Protein AF-A0A9D1SNG7-F1 (afdb_monomer)

Radius of gyration: 28.6 Å; Cα contacts (8 Å, |Δi|>4): 33; chains: 1; bounding box: 49×21×88 Å

Organism: NCBI:txid2840939

Nearest PDB structures (foldseek):
  6b87-assembly3_C  TM=5.649E-01  e=1.142E+00  synthetic construct
  5y05-assembly1_A  TM=4.908E-01  e=3.580E+00  Mycolicibacterium smegmatis MC2 155
  8i4v-assembly1_A  TM=3.657E-01  e=6.554E+00  Saccharomyces cerevisiae S288C

Structure (mmCIF, N/CA/C/O backbone):
data_AF-A0A9D1SNG7-F1
#
_entry.id   AF-A0A9D1SNG7-F1
#
loop_
_atom_site.group_PDB
_atom_site.id
_atom_site.type_symbol
_atom_site.label_atom_id
_atom_site.label_alt_id
_atom_site.label_comp_id
_atom_site.label_asym_id
_atom_site.label_entity_id
_atom_site.label_seq_id
_atom_site.pdbx_PDB_ins_code
_atom_site.Cartn_x
_atom_site.Cartn_y
_atom_site.Cartn_z
_atom_site.occupancy
_atom_site.B_iso_or_equiv
_atom_site.auth_seq_id
_atom_site.auth_comp_id
_atom_site.auth_asym_id
_atom_site.auth_atom_id
_atom_site.pdbx_PDB_model_num
ATOM 1 N N . MET A 1 1 ? 28.099 8.196 -63.028 1.00 53.12 1 MET A N 1
ATOM 2 C CA . MET A 1 1 ? 27.304 7.294 -62.172 1.00 53.12 1 MET A CA 1
ATOM 3 C C . MET A 1 1 ? 28.265 6.653 -61.182 1.00 53.12 1 MET A C 1
ATOM 5 O O . MET A 1 1 ? 28.867 5.657 -61.532 1.00 53.12 1 MET A O 1
ATOM 9 N N . SER A 1 2 ? 28.525 7.276 -60.026 1.00 59.12 2 SER A N 1
ATOM 10 C CA . SER A 1 2 ? 29.564 6.770 -59.098 1.00 59.12 2 SER A CA 1
ATOM 11 C C . SER A 1 2 ? 29.091 6.640 -57.655 1.00 59.12 2 SER A C 1
ATOM 13 O O . SER A 1 2 ? 29.489 5.702 -56.986 1.00 59.12 2 SER A O 1
ATOM 15 N N . ASN A 1 3 ? 28.161 7.481 -57.194 1.00 58.47 3 ASN A N 1
ATOM 16 C CA . ASN A 1 3 ? 27.741 7.435 -55.789 1.00 58.47 3 ASN A CA 1
ATOM 17 C C . ASN A 1 3 ? 26.781 6.276 -55.477 1.00 58.47 3 ASN A C 1
ATOM 19 O O . ASN A 1 3 ? 26.774 5.787 -54.357 1.00 58.47 3 ASN A O 1
ATOM 23 N N . PHE A 1 4 ? 25.974 5.832 -56.448 1.00 64.50 4 PHE A N 1
ATOM 24 C CA . PHE A 1 4 ? 25.006 4.744 -56.252 1.00 64.50 4 PHE A CA 1
ATOM 25 C C . PHE A 1 4 ? 25.673 3.363 -56.335 1.00 64.50 4 PHE A C 1
ATOM 27 O O . PHE A 1 4 ? 25.407 2.507 -55.498 1.00 64.50 4 PHE A O 1
ATOM 34 N N . ASP A 1 5 ? 26.616 3.182 -57.265 1.00 65.06 5 ASP A N 1
ATOM 35 C CA . ASP A 1 5 ? 27.411 1.952 -57.375 1.00 65.06 5 ASP A CA 1
ATOM 36 C C . ASP A 1 5 ? 28.372 1.777 -56.193 1.00 65.06 5 ASP A C 1
ATOM 38 O O . ASP A 1 5 ? 28.575 0.660 -55.722 1.00 65.06 5 ASP A O 1
ATOM 42 N N . GLU A 1 6 ? 28.913 2.871 -55.647 1.00 62.66 6 GLU A N 1
ATOM 43 C CA . GLU A 1 6 ? 29.716 2.840 -54.421 1.00 62.66 6 GLU A CA 1
ATOM 44 C C . GLU A 1 6 ? 28.855 2.510 -53.187 1.00 62.66 6 GLU A C 1
ATOM 46 O O . GLU A 1 6 ? 29.274 1.726 -52.337 1.00 62.66 6 GLU A O 1
ATOM 51 N N . PHE A 1 7 ? 27.611 3.004 -53.121 1.00 61.81 7 PHE A N 1
ATOM 52 C CA . PHE A 1 7 ? 26.650 2.647 -52.068 1.00 61.81 7 PHE A CA 1
ATOM 53 C C . PHE A 1 7 ? 26.218 1.174 -52.142 1.00 61.81 7 PHE A C 1
ATOM 55 O O . PHE A 1 7 ? 26.142 0.499 -51.110 1.00 61.81 7 PHE A O 1
ATOM 62 N N . ILE A 1 8 ? 25.978 0.655 -53.352 1.00 61.81 8 ILE A N 1
ATOM 63 C CA . ILE A 1 8 ? 25.623 -0.751 -53.600 1.00 61.81 8 ILE A CA 1
ATOM 64 C C . ILE A 1 8 ? 26.816 -1.684 -53.339 1.00 61.81 8 ILE A C 1
ATOM 66 O O . ILE A 1 8 ? 26.648 -2.743 -52.737 1.00 61.81 8 ILE A O 1
ATOM 70 N N . ASN A 1 9 ? 28.042 -1.296 -53.698 1.00 61.56 9 ASN A N 1
ATOM 71 C CA . ASN A 1 9 ? 29.232 -2.091 -53.373 1.00 61.56 9 ASN A CA 1
ATOM 72 C C . ASN A 1 9 ? 29.573 -2.064 -51.875 1.00 61.56 9 ASN A C 1
ATOM 74 O O . ASN A 1 9 ? 29.994 -3.081 -51.325 1.00 61.56 9 ASN A O 1
ATOM 78 N N . LYS A 1 10 ? 29.333 -0.944 -51.180 1.00 57.44 10 LYS A N 1
ATOM 79 C CA . LYS A 1 10 ? 29.517 -0.837 -49.723 1.00 57.44 10 LYS A CA 1
ATOM 80 C C . LYS A 1 10 ? 28.477 -1.646 -48.939 1.00 57.44 10 LYS A C 1
ATOM 82 O O . LYS A 1 10 ? 28.786 -2.151 -47.864 1.00 57.44 10 LYS A O 1
ATOM 87 N N . THR A 1 11 ? 27.274 -1.816 -49.490 1.00 55.94 11 THR A N 1
ATOM 88 C CA . THR A 1 11 ? 26.234 -2.706 -48.941 1.00 55.94 11 THR A CA 1
ATOM 89 C C . THR A 1 11 ? 26.466 -4.178 -49.285 1.00 55.94 11 THR A C 1
ATOM 91 O O . THR A 1 11 ? 26.146 -5.033 -48.467 1.00 55.94 11 THR A O 1
ATOM 94 N N . LYS A 1 12 ? 27.109 -4.492 -50.417 1.00 55.56 12 LYS A N 1
ATOM 95 C CA . LYS A 1 12 ? 27.508 -5.864 -50.792 1.00 55.56 12 LYS A CA 1
ATOM 96 C C . LYS A 1 12 ? 28.546 -6.498 -49.857 1.00 55.56 12 LYS A C 1
ATOM 98 O O . LYS A 1 12 ? 28.574 -7.716 -49.739 1.00 55.56 12 LYS A O 1
ATOM 103 N N . ASN A 1 13 ? 29.365 -5.679 -49.191 1.00 56.53 13 ASN A N 1
ATOM 104 C CA . ASN A 1 13 ? 30.359 -6.118 -48.202 1.00 56.53 13 ASN A CA 1
ATOM 105 C C . ASN A 1 13 ? 29.845 -6.076 -46.749 1.00 56.53 13 ASN A C 1
ATOM 107 O O . ASN A 1 13 ? 30.604 -6.373 -45.827 1.00 56.53 13 ASN A O 1
ATOM 111 N N . MET A 1 14 ? 28.581 -5.702 -46.511 1.00 58.88 14 MET A N 1
ATOM 112 C CA . MET A 1 14 ? 27.955 -5.915 -45.206 1.00 58.88 14 MET A CA 1
ATOM 113 C C . MET A 1 14 ? 27.508 -7.371 -45.135 1.00 58.88 14 MET A C 1
ATOM 115 O O . MET A 1 14 ? 26.584 -7.762 -45.842 1.00 58.88 14 MET A O 1
ATOM 119 N N . ASN A 1 15 ? 28.166 -8.165 -44.286 1.00 68.12 15 ASN A N 1
ATOM 120 C CA . ASN A 1 15 ? 27.725 -9.514 -43.937 1.00 68.12 15 ASN A CA 1
ATOM 121 C C . ASN A 1 15 ? 26.248 -9.458 -43.529 1.00 68.12 15 ASN A C 1
ATOM 123 O O . ASN A 1 15 ? 25.900 -8.987 -42.445 1.00 68.12 15 ASN A O 1
ATOM 127 N N . PHE A 1 16 ? 25.370 -9.900 -44.425 1.00 68.31 16 PHE A N 1
ATOM 128 C CA . PHE A 1 16 ? 23.925 -9.827 -44.243 1.00 68.31 16 PHE A CA 1
ATOM 129 C C . PHE A 1 16 ? 23.488 -10.632 -43.009 1.00 68.31 16 PHE A C 1
ATOM 131 O O . PHE A 1 16 ? 22.621 -10.192 -42.260 1.00 68.31 16 PHE A O 1
ATOM 138 N N . ASP A 1 17 ? 24.190 -11.731 -42.721 1.00 70.50 17 ASP A N 1
ATOM 139 C CA . ASP A 1 17 ? 24.026 -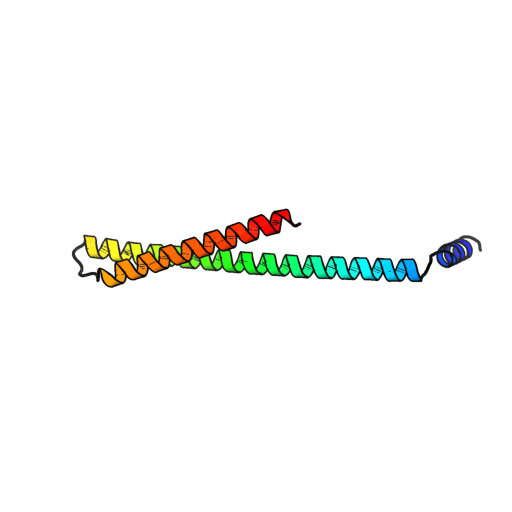12.537 -41.507 1.00 70.50 17 ASP A CA 1
ATOM 140 C C . ASP A 1 17 ? 24.440 -11.789 -40.225 1.00 70.50 17 ASP A C 1
ATOM 142 O O . ASP A 1 17 ? 23.764 -11.889 -39.197 1.00 70.50 17 ASP A O 1
ATOM 146 N N . ASP A 1 18 ? 25.492 -10.964 -40.277 1.00 71.75 18 ASP A N 1
ATOM 147 C CA . ASP A 1 18 ? 25.890 -10.101 -39.154 1.00 71.75 18 ASP A CA 1
ATOM 148 C C . ASP A 1 18 ? 24.873 -8.974 -38.930 1.00 71.75 18 ASP A C 1
ATOM 150 O O . ASP A 1 18 ? 24.642 -8.544 -37.801 1.00 71.75 18 ASP A O 1
ATOM 154 N N . MET A 1 19 ? 24.236 -8.487 -39.997 1.00 70.62 19 MET A N 1
ATOM 155 C CA . MET A 1 19 ? 23.177 -7.485 -39.894 1.00 70.62 19 MET A CA 1
ATOM 156 C C . MET A 1 19 ? 21.894 -8.092 -39.312 1.00 70.62 19 MET A C 1
ATOM 158 O O . MET A 1 19 ? 21.341 -7.535 -38.367 1.00 70.62 19 MET A O 1
ATOM 162 N N . ILE A 1 20 ? 21.463 -9.259 -39.805 1.00 70.75 20 ILE A N 1
ATOM 163 C CA . ILE A 1 20 ? 20.291 -9.988 -39.295 1.00 70.75 20 ILE A CA 1
ATOM 164 C C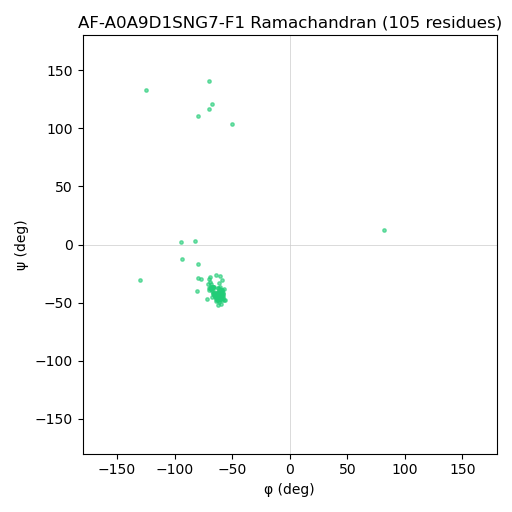 . ILE A 1 20 ? 20.484 -10.369 -37.824 1.00 70.75 20 ILE A C 1
ATOM 166 O O . ILE A 1 20 ? 19.579 -10.164 -37.015 1.00 70.75 20 ILE A O 1
ATOM 170 N N . SER A 1 21 ? 21.657 -10.888 -37.452 1.00 70.75 21 SER A N 1
ATOM 171 C CA . SER A 1 21 ? 21.955 -11.259 -36.064 1.00 70.75 21 SER A CA 1
ATOM 172 C C . SER A 1 21 ? 21.989 -10.045 -35.133 1.00 70.75 21 SER A C 1
ATOM 174 O O . SER A 1 21 ? 21.408 -10.099 -34.050 1.00 70.75 21 SER A O 1
ATOM 176 N N . LYS A 1 22 ? 22.5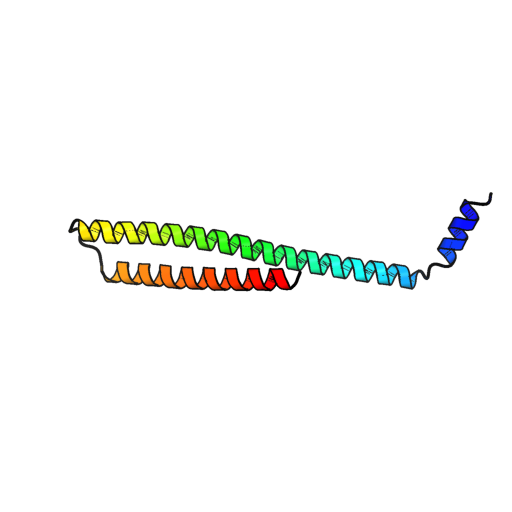60 -8.910 -35.561 1.00 73.12 22 LYS A N 1
ATOM 177 C CA . LYS A 1 22 ? 22.483 -7.645 -34.809 1.00 73.12 22 LYS A CA 1
ATOM 178 C C . LYS A 1 22 ? 21.046 -7.161 -34.644 1.00 73.12 22 LYS A C 1
ATOM 180 O O . LYS A 1 22 ? 20.665 -6.794 -33.537 1.00 73.12 22 LYS A O 1
ATOM 185 N N . THR A 1 23 ? 20.233 -7.186 -35.702 1.00 69.12 23 THR A N 1
ATOM 186 C CA . THR A 1 23 ? 18.815 -6.8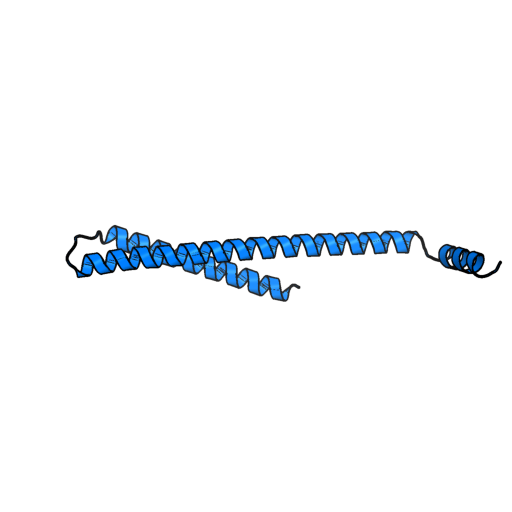01 -35.624 1.00 69.12 23 THR A CA 1
ATOM 187 C C . THR A 1 23 ? 18.037 -7.715 -34.679 1.00 69.12 23 THR A C 1
ATOM 189 O O . THR A 1 23 ? 17.243 -7.221 -33.881 1.00 69.12 23 THR A O 1
ATOM 192 N N . LYS A 1 24 ? 18.299 -9.027 -34.710 1.00 74.69 24 LYS A N 1
ATOM 193 C CA . LYS A 1 24 ? 17.701 -9.996 -33.785 1.00 74.69 24 LYS A CA 1
ATOM 194 C C . LYS A 1 24 ? 18.094 -9.711 -32.334 1.00 74.69 24 LYS A C 1
ATOM 196 O O . LYS A 1 24 ? 17.212 -9.612 -31.489 1.00 74.69 24 LYS A O 1
ATOM 201 N N . ASN A 1 25 ? 19.379 -9.488 -32.063 1.00 76.19 25 ASN A N 1
ATOM 202 C CA . ASN A 1 25 ? 19.869 -9.169 -30.719 1.00 76.19 25 ASN A CA 1
ATOM 203 C C . ASN A 1 25 ? 19.259 -7.865 -30.182 1.00 76.19 25 ASN A C 1
ATOM 205 O O . ASN A 1 25 ? 18.839 -7.810 -29.030 1.00 76.19 25 ASN A O 1
ATOM 209 N N . VAL A 1 26 ? 19.149 -6.829 -31.022 1.00 75.25 26 VAL A N 1
ATOM 210 C CA . VAL A 1 26 ? 18.507 -5.556 -30.648 1.00 75.25 26 VAL A CA 1
ATOM 211 C C . VAL A 1 26 ? 17.015 -5.748 -30.368 1.00 75.25 26 VAL A C 1
ATOM 213 O O . VAL A 1 26 ? 16.501 -5.194 -29.399 1.00 75.25 26 VAL A O 1
ATOM 216 N N . ALA A 1 27 ? 16.310 -6.541 -31.180 1.00 75.50 27 ALA A N 1
ATOM 217 C CA . ALA A 1 27 ? 14.897 -6.844 -30.959 1.00 75.50 27 ALA A CA 1
ATOM 218 C C . ALA A 1 27 ? 14.673 -7.635 -29.658 1.00 75.50 27 ALA A C 1
ATOM 220 O O . ALA A 1 27 ? 13.764 -7.310 -28.893 1.00 75.50 27 ALA A O 1
ATOM 221 N N . GLU A 1 28 ? 15.520 -8.627 -29.373 1.00 77.69 28 GLU A N 1
ATOM 222 C CA . GLU A 1 28 ? 15.489 -9.391 -28.121 1.00 77.69 28 GLU A CA 1
ATOM 223 C C . GLU A 1 28 ? 15.780 -8.498 -26.907 1.00 77.69 28 GLU A C 1
ATOM 225 O O . GLU A 1 28 ? 15.068 -8.565 -25.903 1.00 77.69 28 GLU A O 1
ATOM 230 N N . GLU A 1 29 ? 16.765 -7.602 -27.005 1.00 78.75 29 GLU A N 1
ATOM 231 C CA . GLU A 1 29 ? 17.098 -6.663 -25.935 1.00 78.75 29 GLU A CA 1
ATOM 232 C C . GLU A 1 29 ? 15.972 -5.648 -25.683 1.00 78.75 29 GLU A C 1
ATOM 234 O O . GLU A 1 29 ? 15.602 -5.411 -24.531 1.00 78.75 29 GLU A O 1
ATOM 239 N N . LEU A 1 30 ? 15.374 -5.088 -26.739 1.00 74.19 30 LEU A N 1
ATOM 240 C CA . LEU A 1 30 ? 14.215 -4.195 -26.636 1.00 74.19 30 LEU A CA 1
ATOM 241 C C . LEU A 1 30 ? 13.004 -4.908 -26.033 1.00 74.19 30 LEU A C 1
ATOM 243 O O . LEU A 1 30 ? 12.346 -4.354 -25.152 1.00 74.19 30 LEU A O 1
ATOM 247 N N . SER A 1 31 ? 12.735 -6.143 -26.462 1.00 75.06 31 SER A N 1
ATOM 248 C CA . SER A 1 31 ? 11.655 -6.962 -25.910 1.00 75.06 31 SER A CA 1
ATOM 249 C C . SER A 1 31 ? 11.874 -7.233 -24.423 1.00 75.06 31 SER A C 1
ATOM 251 O O . SER A 1 31 ? 10.950 -7.083 -23.622 1.00 75.06 31 SER A O 1
ATOM 253 N N . ARG A 1 32 ? 13.104 -7.579 -24.026 1.00 78.38 32 ARG A N 1
ATOM 254 C CA . ARG A 1 32 ? 13.463 -7.816 -22.624 1.00 78.38 32 ARG A CA 1
ATOM 255 C C . ARG A 1 32 ? 13.315 -6.547 -21.785 1.00 78.38 32 ARG A C 1
ATOM 257 O O . ARG A 1 32 ? 12.663 -6.586 -20.747 1.00 78.38 32 ARG A O 1
ATOM 264 N N . ARG A 1 33 ? 13.850 -5.413 -22.252 1.00 78.88 33 ARG A N 1
ATOM 265 C CA . ARG A 1 33 ? 13.720 -4.109 -21.575 1.00 78.88 33 ARG A CA 1
ATOM 266 C C . ARG A 1 33 ? 12.255 -3.692 -21.432 1.00 78.88 33 ARG A C 1
ATOM 268 O O . ARG A 1 33 ? 11.859 -3.232 -20.365 1.00 78.88 33 ARG A O 1
ATOM 275 N N . GLY A 1 34 ? 11.449 -3.889 -22.477 1.00 77.81 34 GLY A N 1
ATOM 276 C CA . GLY A 1 34 ? 10.015 -3.605 -22.462 1.00 77.81 34 GLY A CA 1
ATOM 277 C C . GLY A 1 34 ? 9.259 -4.460 -21.444 1.00 77.81 34 GLY A C 1
ATOM 278 O O . GLY A 1 34 ? 8.502 -3.921 -20.638 1.00 77.81 34 GLY A O 1
ATOM 279 N N . ALA A 1 35 ? 9.513 -5.771 -21.419 1.00 77.88 35 ALA A N 1
ATOM 280 C CA . ALA A 1 35 ? 8.910 -6.682 -20.448 1.00 77.88 35 ALA A CA 1
ATOM 281 C C . ALA A 1 35 ? 9.264 -6.293 -19.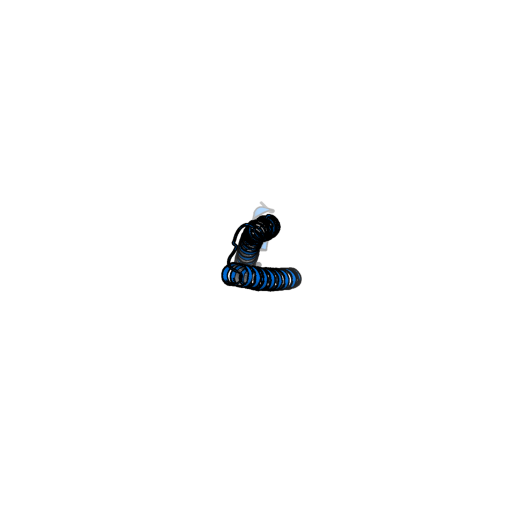002 1.00 77.88 35 ALA A C 1
ATOM 283 O O . ALA A 1 35 ? 8.376 -6.178 -18.157 1.00 77.88 35 ALA A O 1
ATOM 284 N N . SER A 1 36 ? 10.537 -5.998 -18.731 1.00 82.81 36 SER A N 1
ATOM 285 C CA . SER A 1 36 ? 10.977 -5.582 -17.396 1.00 82.81 36 SER A CA 1
ATOM 286 C C . SER A 1 36 ? 10.401 -4.213 -16.991 1.00 82.81 36 SER A C 1
ATOM 288 O O . SER A 1 36 ? 10.009 -4.024 -15.840 1.00 82.81 36 SER A O 1
ATOM 290 N N . ALA A 1 37 ? 10.272 -3.257 -17.918 1.00 83.94 37 ALA A N 1
ATOM 291 C CA . ALA A 1 37 ? 9.649 -1.958 -17.644 1.00 83.94 37 ALA A CA 1
ATOM 292 C C . ALA A 1 37 ? 8.143 -2.074 -17.332 1.00 83.94 37 ALA A C 1
ATOM 294 O O . ALA A 1 37 ? 7.628 -1.360 -16.461 1.00 83.94 37 ALA A O 1
ATOM 295 N N . LEU A 1 38 ? 7.436 -2.987 -18.007 1.00 88.56 38 LEU A N 1
ATOM 296 C CA . LEU A 1 38 ? 6.032 -3.294 -17.721 1.00 88.56 38 LEU A CA 1
ATOM 297 C C . LEU A 1 38 ? 5.869 -3.915 -16.334 1.00 88.56 38 LEU A C 1
ATOM 299 O O . LEU A 1 38 ? 4.979 -3.511 -15.585 1.00 88.56 38 LEU A O 1
ATOM 303 N N . GLU A 1 39 ? 6.748 -4.843 -15.961 1.00 88.81 39 GLU A N 1
ATOM 304 C CA . GLU A 1 39 ? 6.727 -5.460 -14.635 1.00 88.81 39 GLU A CA 1
ATOM 305 C C . GLU A 1 39 ? 6.950 -4.425 -13.522 1.00 88.81 39 GLU A C 1
ATOM 307 O O . GLU A 1 39 ? 6.160 -4.349 -12.578 1.00 88.81 39 GLU A O 1
ATOM 312 N N . VAL A 1 40 ? 7.949 -3.548 -13.673 1.00 90.19 40 VAL A N 1
ATOM 313 C CA . VAL A 1 40 ? 8.184 -2.433 -12.739 1.00 90.19 40 VAL A CA 1
ATOM 314 C C . VAL A 1 40 ? 6.961 -1.523 -12.642 1.00 90.19 40 VAL A C 1
ATOM 316 O O . VAL A 1 40 ? 6.577 -1.110 -11.547 1.00 90.19 40 VAL A O 1
ATOM 319 N N . SER A 1 41 ? 6.324 -1.214 -13.770 1.00 91.56 41 SER A N 1
ATOM 320 C CA . SER A 1 41 ? 5.121 -0.375 -13.799 1.00 91.56 41 SER A CA 1
ATOM 321 C C . SER A 1 41 ? 3.962 -1.025 -13.042 1.00 91.56 41 SER A C 1
ATOM 323 O O . SER A 1 41 ? 3.314 -0.363 -12.232 1.00 91.56 41 SER A O 1
ATOM 325 N N . LYS A 1 42 ? 3.753 -2.335 -13.223 1.00 93.44 42 LYS A N 1
ATOM 326 C CA . LYS A 1 42 ? 2.739 -3.104 -12.490 1.00 93.44 42 LYS A CA 1
ATOM 327 C C . LYS A 1 42 ? 2.992 -3.075 -10.981 1.00 93.44 42 LYS A C 1
ATOM 329 O O . LYS A 1 42 ? 2.077 -2.760 -10.223 1.00 93.44 42 LYS A O 1
ATOM 334 N N . LYS A 1 43 ? 4.235 -3.313 -10.549 1.00 93.50 43 LYS A N 1
ATOM 335 C CA . LYS A 1 43 ? 4.622 -3.254 -9.128 1.00 93.50 43 LYS A CA 1
ATOM 336 C C . LYS A 1 43 ? 4.428 -1.858 -8.529 1.00 93.50 43 LYS A C 1
ATOM 338 O O . LYS A 1 43 ? 3.982 -1.732 -7.393 1.00 93.50 43 LYS A O 1
ATOM 343 N N . ARG A 1 44 ? 4.699 -0.787 -9.288 1.00 94.50 44 ARG A N 1
ATOM 344 C CA . ARG A 1 44 ? 4.434 0.597 -8.843 1.00 94.50 44 ARG A CA 1
ATOM 345 C C . ARG A 1 44 ? 2.946 0.867 -8.640 1.00 94.50 44 ARG A C 1
ATOM 347 O O . ARG A 1 44 ? 2.588 1.500 -7.652 1.00 94.50 44 ARG A O 1
ATOM 354 N N . ILE A 1 45 ? 2.095 0.392 -9.549 1.00 96.50 45 ILE A N 1
ATOM 355 C CA . ILE A 1 45 ? 0.637 0.513 -9.408 1.00 96.50 45 ILE A CA 1
ATOM 356 C C . ILE A 1 45 ? 0.172 -0.241 -8.160 1.00 96.50 45 ILE A C 1
ATOM 358 O O . ILE A 1 45 ? -0.551 0.323 -7.343 1.00 96.50 45 ILE A O 1
ATOM 362 N N . GLU A 1 46 ? 0.646 -1.472 -7.966 1.00 96.00 46 GLU A N 1
ATOM 363 C CA . GLU A 1 46 ? 0.308 -2.269 -6.784 1.00 96.00 46 GLU A CA 1
ATOM 364 C C . GLU A 1 46 ? 0.782 -1.616 -5.476 1.00 96.00 46 GLU A C 1
ATOM 366 O O . GLU A 1 46 ? 0.072 -1.652 -4.469 1.00 96.00 46 GLU A O 1
ATOM 371 N N . LEU A 1 47 ? 1.953 -0.974 -5.482 1.00 96.81 47 LEU A N 1
ATOM 372 C CA . LEU A 1 47 ? 2.451 -0.207 -4.342 1.00 96.81 47 LEU A CA 1
ATOM 373 C C . LEU A 1 47 ? 1.540 0.987 -4.022 1.00 96.81 47 LEU A C 1
ATOM 375 O O . LEU A 1 47 ? 1.263 1.246 -2.851 1.00 96.81 47 LEU A O 1
ATOM 379 N N . LEU A 1 48 ? 1.087 1.725 -5.039 1.00 97.06 48 LEU A N 1
ATOM 380 C CA . LEU A 1 48 ? 0.189 2.869 -4.853 1.00 97.06 48 LEU A CA 1
ATOM 381 C C . LEU A 1 48 ? -1.172 2.436 -4.305 1.00 97.06 48 LEU A C 1
ATOM 383 O O . LEU A 1 48 ? -1.653 3.034 -3.342 1.00 97.06 48 LEU A O 1
ATOM 387 N N . ASP A 1 49 ? -1.748 1.371 -4.859 1.00 97.00 49 ASP A N 1
ATOM 388 C CA . ASP A 1 49 ? -2.988 0.779 -4.353 1.00 97.00 49 ASP A CA 1
ATOM 389 C C . ASP A 1 49 ? -2.824 0.319 -2.897 1.00 97.00 49 ASP A C 1
ATOM 391 O O . ASP A 1 49 ? -3.603 0.683 -2.015 1.00 97.00 49 ASP A O 1
ATOM 395 N N . SER A 1 50 ? -1.714 -0.364 -2.605 1.00 97.50 50 SER A N 1
ATOM 396 C CA . SER A 1 50 ? -1.378 -0.822 -1.257 1.00 97.50 50 SER A CA 1
ATOM 397 C C . SER A 1 50 ? -1.256 0.328 -0.252 1.00 97.50 50 SER A C 1
ATOM 399 O O . SER A 1 50 ? -1.729 0.204 0.879 1.00 97.50 50 SER A O 1
ATOM 401 N N . LYS A 1 51 ? -0.655 1.458 -0.648 1.00 97.69 51 LYS A N 1
ATOM 402 C CA . LYS A 1 51 ? -0.571 2.673 0.180 1.00 97.69 51 LYS A CA 1
ATOM 403 C C . LYS A 1 51 ? -1.937 3.322 0.389 1.00 97.69 51 LYS A C 1
ATOM 405 O O . LYS A 1 51 ? -2.228 3.762 1.499 1.00 97.69 51 LYS A O 1
ATOM 410 N N . SER A 1 52 ? -2.782 3.354 -0.642 1.00 98.00 52 SER A N 1
ATOM 411 C CA . SER A 1 52 ? -4.151 3.868 -0.525 1.00 98.00 52 SER A CA 1
ATOM 412 C C . SER A 1 52 ? -4.975 3.027 0.450 1.00 98.00 52 SER A C 1
ATOM 414 O O . SER A 1 52 ? -5.619 3.577 1.344 1.00 98.00 52 SER A O 1
ATOM 416 N N . LYS A 1 53 ? -4.879 1.696 0.352 1.00 98.12 53 LYS A N 1
ATOM 417 C CA . LYS A 1 53 ? -5.524 0.777 1.293 1.00 98.12 53 LYS A CA 1
ATOM 418 C C . LYS A 1 53 ? -5.038 0.999 2.726 1.00 98.12 53 LYS A C 1
ATOM 420 O O . LYS A 1 53 ? -5.867 1.094 3.622 1.00 98.12 53 LYS A O 1
ATOM 425 N N . LEU A 1 54 ? -3.727 1.149 2.941 1.00 98.38 54 LEU A N 1
ATOM 426 C CA . LEU A 1 54 ? -3.176 1.443 4.270 1.00 98.38 54 LEU A CA 1
ATOM 427 C C . LEU A 1 54 ? -3.742 2.745 4.860 1.00 98.38 54 LEU A C 1
ATOM 429 O O . LEU A 1 54 ? -4.067 2.778 6.042 1.00 98.38 54 LEU A O 1
ATOM 433 N N . SER A 1 55 ? -3.898 3.794 4.046 1.00 98.38 55 SER A N 1
ATOM 434 C CA . SER A 1 55 ? -4.497 5.058 4.497 1.00 98.38 55 SER A CA 1
ATOM 435 C C . SER A 1 55 ? -5.919 4.865 5.021 1.00 98.38 55 SER A C 1
ATOM 437 O O . SER A 1 55 ? -6.242 5.386 6.083 1.00 98.38 55 SER A O 1
ATOM 439 N N . ARG A 1 56 ? -6.748 4.090 4.309 1.00 98.19 56 ARG A N 1
ATOM 440 C CA . ARG A 1 56 ? -8.126 3.792 4.734 1.00 98.19 56 ARG A CA 1
ATOM 441 C C . ARG A 1 56 ? -8.157 2.965 6.015 1.00 98.19 56 ARG A C 1
ATOM 443 O O . ARG A 1 56 ? -8.910 3.280 6.921 1.00 98.19 56 ARG A O 1
ATOM 450 N N . LEU A 1 57 ? -7.282 1.962 6.128 1.00 98.19 57 LEU A N 1
ATOM 451 C CA . LEU A 1 57 ? -7.174 1.160 7.350 1.00 98.19 57 LEU A CA 1
ATOM 452 C C . LEU A 1 57 ? -6.825 2.022 8.571 1.00 98.19 57 LEU A C 1
ATOM 454 O O . LEU A 1 57 ? -7.363 1.785 9.647 1.00 98.19 57 LEU A O 1
ATOM 458 N N . TYR A 1 58 ? -5.946 3.017 8.412 1.00 98.50 58 TYR A N 1
ATOM 459 C CA . TYR A 1 58 ? -5.627 3.951 9.492 1.00 98.50 58 TYR A CA 1
ATOM 460 C C . TYR A 1 58 ? -6.785 4.876 9.857 1.00 98.50 58 TYR A C 1
ATOM 462 O O . TYR A 1 58 ? -6.963 5.162 11.038 1.00 98.50 58 TYR A O 1
ATOM 470 N N . GLU A 1 59 ? -7.549 5.339 8.871 1.00 98.25 59 GLU A N 1
ATOM 471 C CA . GLU A 1 59 ? -8.750 6.146 9.096 1.00 98.25 59 GLU A CA 1
ATOM 472 C C . GLU A 1 59 ? -9.794 5.348 9.887 1.00 98.25 59 GLU A C 1
ATOM 474 O O . GLU A 1 59 ? -10.194 5.777 10.970 1.00 98.25 59 GLU A O 1
ATOM 479 N N . ASP A 1 60 ? -10.122 4.135 9.430 1.00 97.31 60 ASP A N 1
ATOM 480 C CA . ASP A 1 60 ? -11.047 3.220 10.111 1.00 97.31 60 ASP A CA 1
ATOM 481 C C . ASP A 1 60 ? -10.592 2.933 11.551 1.00 97.31 60 ASP A C 1
ATOM 483 O O . ASP A 1 60 ? -11.364 3.053 12.502 1.00 97.31 60 ASP A O 1
ATOM 487 N N . PHE A 1 61 ? -9.310 2.601 11.731 1.00 97.81 61 PHE A N 1
ATOM 488 C CA . PHE A 1 61 ? -8.733 2.333 13.047 1.00 97.81 61 PHE A CA 1
ATOM 489 C C . PHE A 1 61 ? -8.800 3.558 13.967 1.00 97.81 61 PHE A C 1
ATOM 491 O O . PHE A 1 61 ? -9.125 3.441 15.148 1.00 97.81 61 PHE A O 1
ATOM 498 N N . GLY A 1 62 ? -8.525 4.748 13.430 1.00 97.62 62 GLY A N 1
ATOM 499 C CA . GLY A 1 62 ? -8.630 6.007 14.160 1.00 97.62 62 GLY A CA 1
ATOM 500 C C . GLY A 1 62 ? -10.057 6.296 14.622 1.00 97.62 62 GLY A C 1
ATOM 501 O O . GLY A 1 62 ? -10.246 6.687 15.775 1.00 97.62 62 GLY A O 1
ATOM 502 N N . HIS A 1 63 ? -11.054 6.053 13.766 1.00 97.56 63 HIS A N 1
ATOM 503 C CA . HIS A 1 63 ? -12.466 6.185 14.126 1.00 97.56 63 HIS A CA 1
ATOM 504 C C . HIS A 1 63 ? -12.852 5.252 15.274 1.00 97.56 63 HIS A C 1
ATOM 506 O O . HIS A 1 63 ? -13.413 5.715 16.264 1.00 97.56 63 HIS A O 1
ATOM 512 N N . MET A 1 64 ? -12.455 3.979 15.205 1.00 96.69 64 MET A N 1
ATOM 513 C CA . MET A 1 64 ? -12.720 3.008 16.273 1.00 96.69 64 MET A CA 1
ATOM 514 C C . MET A 1 64 ? -12.131 3.446 17.618 1.00 96.69 64 MET A C 1
ATOM 516 O O . MET A 1 64 ? -12.799 3.384 18.649 1.00 96.69 64 MET A O 1
ATOM 520 N N . LEU A 1 65 ? -10.887 3.932 17.623 1.00 95.81 65 LEU A N 1
ATOM 521 C CA . LEU A 1 65 ? -10.254 4.421 18.849 1.00 95.81 65 LEU A CA 1
ATOM 522 C C . LEU A 1 65 ? -10.908 5.704 19.372 1.00 95.81 65 LEU A C 1
ATOM 524 O O . LEU A 1 65 ? -11.010 5.887 20.585 1.00 95.81 65 LEU A O 1
ATOM 528 N N . TYR A 1 66 ? -11.339 6.593 18.479 1.00 97.31 66 TYR A N 1
ATOM 529 C CA . TYR A 1 66 ? -12.052 7.811 18.850 1.00 97.31 66 TYR A CA 1
ATOM 530 C C . TYR A 1 66 ? -13.398 7.491 19.510 1.00 97.31 66 TYR A C 1
ATOM 532 O O . TYR A 1 66 ? -13.693 8.015 20.583 1.00 97.31 66 TYR A O 1
ATOM 540 N N . ASP A 1 67 ? -14.177 6.583 18.924 1.00 96.81 67 ASP A N 1
ATOM 541 C CA . ASP A 1 67 ? -15.453 6.129 19.479 1.00 96.81 67 ASP A CA 1
ATOM 542 C C . ASP A 1 67 ? -15.275 5.475 20.851 1.00 96.81 67 ASP A C 1
ATOM 544 O O . ASP A 1 67 ? -15.951 5.861 21.809 1.00 96.81 67 ASP A O 1
ATOM 548 N N . ALA A 1 68 ? -14.286 4.588 20.986 1.00 94.88 68 ALA A N 1
ATOM 549 C CA . ALA A 1 68 ? -13.941 3.982 22.269 1.00 94.88 68 ALA A CA 1
ATOM 550 C C . ALA A 1 68 ? -13.592 5.044 23.332 1.00 94.88 68 ALA A C 1
ATOM 552 O O . ALA A 1 68 ? -13.979 4.928 24.496 1.00 94.88 68 ALA A O 1
ATOM 553 N N . LYS A 1 69 ? -12.895 6.126 22.948 1.00 95.75 69 LYS A N 1
ATOM 554 C CA . LYS A 1 69 ? -12.581 7.243 23.858 1.00 95.75 69 LYS A CA 1
ATOM 555 C C . LYS A 1 69 ? -13.797 8.069 24.265 1.00 95.75 69 LYS A C 1
ATOM 557 O O . LYS A 1 69 ? -13.786 8.612 25.367 1.00 95.75 69 LYS A O 1
ATOM 562 N N . ASN A 1 70 ? -14.831 8.136 23.433 1.00 96.88 70 ASN A N 1
ATOM 563 C CA . ASN A 1 70 ? -16.096 8.791 23.772 1.00 96.88 70 ASN A CA 1
ATOM 564 C C . ASN A 1 70 ? -17.037 7.900 24.600 1.00 96.88 70 ASN A C 1
ATOM 566 O O . ASN A 1 70 ? -18.142 8.325 24.932 1.00 96.88 70 ASN A O 1
ATOM 570 N N . GLY A 1 71 ? -16.604 6.688 24.963 1.00 93.31 71 GLY A N 1
ATOM 571 C CA . GLY A 1 71 ? -17.396 5.748 25.752 1.00 93.31 71 GLY A CA 1
ATOM 572 C C . GLY A 1 71 ? -18.403 4.949 24.928 1.00 93.31 71 GLY A C 1
ATOM 573 O O . GLY A 1 71 ? -19.268 4.298 25.513 1.00 93.31 71 GLY A O 1
ATOM 574 N N . HIS A 1 72 ? -18.306 4.984 23.595 1.00 95.19 72 HIS A N 1
ATOM 575 C CA . HIS A 1 72 ? -19.029 4.040 22.752 1.00 95.19 72 HIS A CA 1
ATOM 576 C C . HIS A 1 72 ? -18.415 2.647 22.906 1.00 95.19 72 HIS A C 1
ATOM 578 O O . HIS A 1 72 ? -17.195 2.496 23.005 1.00 95.19 72 HIS A O 1
ATOM 584 N N . GLU A 1 73 ? -19.267 1.625 22.929 1.00 93.62 73 GLU A N 1
ATOM 585 C CA . GLU A 1 73 ? -18.812 0.240 22.959 1.00 93.62 73 GLU A CA 1
ATOM 586 C C . GLU A 1 73 ? -18.199 -0.116 21.602 1.00 93.62 73 GLU A C 1
ATOM 588 O O . GLU A 1 73 ? -18.868 -0.086 20.569 1.00 93.62 73 GLU A O 1
ATOM 593 N N . VAL A 1 74 ? -16.905 -0.429 21.615 1.00 94.31 74 VAL A N 1
ATOM 594 C CA . VAL A 1 74 ? -16.146 -0.876 20.448 1.00 94.31 74 VAL A CA 1
ATOM 595 C C . VAL A 1 74 ? -15.498 -2.205 20.805 1.00 94.31 74 VAL A C 1
ATOM 597 O O . VAL A 1 74 ? -14.913 -2.351 21.875 1.00 94.31 74 VAL A O 1
ATOM 600 N N . SER A 1 75 ? -15.618 -3.182 19.911 1.00 95.62 75 SER A N 1
ATOM 601 C CA . SER A 1 75 ? -15.063 -4.521 20.101 1.00 95.62 75 SER A CA 1
ATOM 602 C C . SER A 1 75 ? -13.532 -4.490 20.092 1.00 95.62 75 SER A C 1
ATOM 604 O O . SER A 1 75 ? -12.913 -4.144 19.084 1.00 95.62 75 SER A O 1
ATOM 606 N N . ASP A 1 76 ? -12.913 -4.939 21.186 1.00 93.06 76 ASP A N 1
ATOM 607 C CA . ASP A 1 76 ? -11.459 -5.138 21.259 1.00 93.06 76 ASP A CA 1
ATOM 608 C C . ASP A 1 76 ? -10.963 -6.137 20.201 1.00 93.06 76 ASP A C 1
ATOM 610 O O . ASP A 1 76 ? -9.843 -6.024 19.702 1.00 93.06 76 ASP A O 1
ATOM 614 N N . VAL A 1 77 ? -11.801 -7.110 19.822 1.00 96.50 77 VAL A N 1
ATOM 615 C CA . VAL A 1 77 ? -11.484 -8.059 18.747 1.00 96.50 77 VAL A CA 1
ATOM 616 C C . VAL A 1 77 ? -11.355 -7.322 17.419 1.00 96.50 77 VAL A C 1
ATOM 618 O O . VAL A 1 77 ? -10.377 -7.533 16.708 1.00 96.50 77 VAL A O 1
ATOM 621 N N . ASP A 1 78 ? -12.281 -6.416 17.111 1.00 94.81 78 ASP A N 1
ATOM 622 C CA . ASP A 1 78 ? -12.268 -5.685 15.842 1.00 94.81 78 ASP A CA 1
ATOM 623 C C . ASP A 1 78 ? -11.073 -4.723 15.777 1.00 94.81 78 ASP A C 1
ATOM 625 O O . ASP A 1 78 ? -10.430 -4.599 14.732 1.00 94.81 78 ASP A O 1
ATOM 629 N N . ILE A 1 79 ? -10.728 -4.083 16.904 1.00 95.50 79 ILE A N 1
ATOM 630 C CA . ILE A 1 79 ? -9.526 -3.243 17.024 1.00 95.50 79 ILE A CA 1
ATOM 631 C C . ILE A 1 79 ? -8.275 -4.077 16.719 1.00 95.50 79 ILE A C 1
ATOM 633 O O . ILE A 1 79 ? -7.434 -3.657 15.921 1.00 95.50 79 ILE A O 1
ATOM 637 N N . ASN A 1 80 ? -8.160 -5.269 17.311 1.00 96.69 80 ASN A N 1
ATOM 638 C CA . ASN A 1 80 ? -7.018 -6.155 17.091 1.00 96.69 80 ASN A CA 1
ATOM 639 C C . ASN A 1 80 ? -6.943 -6.658 15.645 1.00 96.69 80 ASN A C 1
ATOM 641 O O . ASN A 1 80 ? -5.875 -6.597 15.038 1.00 96.69 80 ASN A O 1
ATOM 645 N N . VAL A 1 81 ? -8.070 -7.068 15.054 1.00 97.12 81 VAL A N 1
ATOM 646 C CA . VAL A 1 81 ? -8.134 -7.460 13.636 1.00 97.12 81 VAL A CA 1
ATOM 647 C C . VAL A 1 81 ? -7.651 -6.317 12.748 1.00 97.12 81 VAL A C 1
ATOM 649 O O . VAL A 1 81 ? -6.797 -6.509 11.882 1.00 97.12 81 VAL A O 1
ATOM 652 N N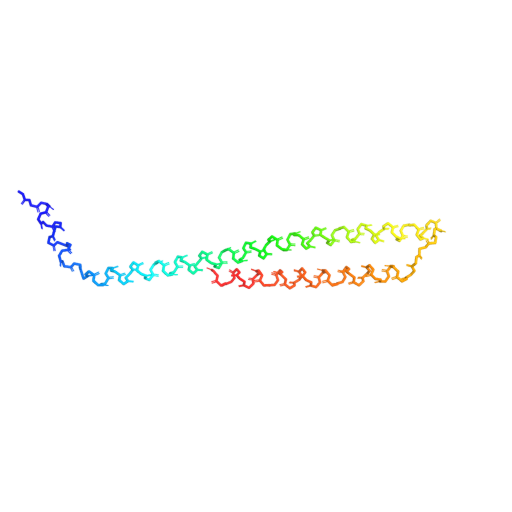 . LYS A 1 82 ? -8.138 -5.096 12.983 1.00 97.31 82 LYS A N 1
ATOM 653 C CA . LYS A 1 82 ? -7.750 -3.940 12.175 1.00 97.31 82 LYS A CA 1
ATOM 654 C C . LYS A 1 82 ? -6.270 -3.577 12.354 1.00 97.31 82 LYS A C 1
ATOM 656 O O . LYS A 1 82 ? -5.602 -3.224 11.380 1.00 97.31 82 LYS A O 1
ATOM 661 N N . PHE A 1 83 ? -5.728 -3.724 13.562 1.00 97.31 83 PHE A N 1
ATOM 662 C CA . PHE A 1 83 ? -4.297 -3.573 13.831 1.00 97.31 83 PHE A CA 1
ATOM 663 C C . PHE A 1 83 ? -3.444 -4.604 13.070 1.00 97.31 83 PHE A C 1
ATOM 665 O O . PHE A 1 83 ? -2.412 -4.256 12.480 1.00 97.31 83 PHE A O 1
ATOM 672 N N . GLU A 1 84 ? -3.870 -5.867 13.043 1.00 98.12 84 GLU A N 1
ATOM 673 C CA . GLU A 1 84 ? -3.194 -6.925 12.289 1.00 98.12 84 GLU A CA 1
ATOM 674 C C . GLU A 1 84 ? -3.225 -6.651 10.782 1.00 98.12 84 GLU A C 1
ATOM 676 O O . GLU A 1 84 ? -2.193 -6.754 10.115 1.00 98.12 84 GLU A O 1
ATOM 681 N N . GLU A 1 85 ? -4.364 -6.216 10.242 1.00 98.00 85 GLU A N 1
ATOM 682 C CA . GLU A 1 85 ? -4.482 -5.840 8.830 1.00 98.00 85 GLU A CA 1
ATOM 683 C C . GLU A 1 85 ? -3.558 -4.674 8.457 1.00 98.00 85 GLU A C 1
ATOM 685 O O . GLU A 1 85 ? -2.898 -4.718 7.415 1.00 98.00 85 GLU A O 1
ATOM 690 N N . ILE A 1 86 ? -3.456 -3.647 9.311 1.00 98.56 86 ILE A N 1
ATOM 691 C CA . ILE A 1 86 ? -2.491 -2.549 9.142 1.00 98.56 86 ILE A CA 1
ATOM 692 C C . ILE A 1 86 ? -1.067 -3.104 9.100 1.00 98.56 86 ILE A C 1
ATOM 694 O O . ILE A 1 86 ? -0.280 -2.731 8.228 1.00 98.56 86 ILE A O 1
ATOM 698 N N . THR A 1 87 ? -0.732 -4.006 10.023 1.00 98.25 87 THR A N 1
ATOM 699 C CA . THR A 1 87 ? 0.605 -4.603 10.121 1.00 98.25 87 THR A CA 1
ATOM 700 C C . THR A 1 87 ? 0.960 -5.373 8.851 1.00 98.25 87 THR A C 1
ATOM 702 O O . THR A 1 87 ? 1.997 -5.109 8.241 1.00 98.25 87 THR A O 1
ATOM 705 N N . GLN A 1 88 ? 0.069 -6.249 8.387 1.00 97.94 88 GLN A N 1
ATOM 706 C CA . GLN A 1 88 ? 0.254 -7.006 7.147 1.00 97.94 88 GLN A CA 1
ATOM 707 C C . GLN A 1 88 ? 0.393 -6.082 5.931 1.00 97.94 88 GLN A C 1
ATOM 709 O O . GLN A 1 88 ? 1.267 -6.276 5.082 1.00 97.94 88 GLN A O 1
ATOM 714 N N . GLN A 1 89 ? -0.440 -5.042 5.856 1.00 98.19 89 GLN A N 1
ATOM 715 C CA . GLN A 1 89 ? -0.418 -4.096 4.747 1.00 98.19 89 GLN A CA 1
ATOM 716 C C . GLN A 1 89 ? 0.890 -3.286 4.713 1.00 98.19 89 GLN A C 1
ATOM 718 O O . GLN A 1 89 ? 1.424 -3.039 3.629 1.00 98.19 89 GLN A O 1
ATOM 723 N N . LYS A 1 90 ? 1.449 -2.920 5.875 1.00 98.38 90 LYS A N 1
ATOM 724 C CA . LYS A 1 90 ? 2.779 -2.296 5.967 1.00 98.38 90 LYS A CA 1
ATOM 725 C C . LYS A 1 90 ? 3.878 -3.229 5.472 1.00 98.38 90 LYS A C 1
ATOM 727 O O . LYS A 1 90 ? 4.663 -2.812 4.625 1.00 98.38 90 LYS A O 1
ATOM 732 N N . SER A 1 91 ? 3.890 -4.485 5.916 1.00 97.88 91 SER A N 1
ATOM 733 C CA . SER A 1 91 ? 4.875 -5.470 5.452 1.00 97.88 91 SER A CA 1
ATOM 734 C C . SER A 1 91 ? 4.807 -5.679 3.937 1.00 97.88 91 SER A C 1
ATOM 736 O O . SER A 1 91 ? 5.841 -5.742 3.273 1.00 97.88 91 SER A O 1
ATOM 738 N N . LYS A 1 92 ? 3.600 -5.697 3.352 1.00 97.25 92 LYS A N 1
ATOM 739 C CA . LYS A 1 92 ? 3.426 -5.749 1.892 1.00 97.25 92 LYS A CA 1
ATOM 740 C C . LYS A 1 92 ? 4.043 -4.532 1.192 1.00 97.25 92 LYS A C 1
ATOM 742 O O . LYS A 1 92 ? 4.721 -4.683 0.177 1.00 97.25 92 LYS A O 1
ATOM 747 N N . ILE A 1 93 ? 3.813 -3.326 1.713 1.00 98.12 93 ILE A N 1
ATOM 748 C CA . ILE A 1 93 ? 4.385 -2.086 1.163 1.00 98.12 93 ILE A CA 1
ATOM 749 C C . ILE A 1 93 ? 5.913 -2.104 1.238 1.00 98.12 93 ILE A C 1
ATOM 751 O O . ILE A 1 93 ? 6.568 -1.692 0.280 1.00 98.12 93 ILE A O 1
ATOM 755 N N . GLU A 1 94 ? 6.479 -2.572 2.348 1.00 97.50 94 GLU A N 1
ATOM 756 C CA . GLU A 1 94 ? 7.926 -2.696 2.536 1.00 97.50 94 GLU A CA 1
ATOM 757 C C . GLU A 1 94 ? 8.535 -3.662 1.516 1.00 97.50 94 GLU A C 1
ATOM 759 O O . GLU A 1 94 ? 9.483 -3.287 0.825 1.00 97.50 94 GLU A O 1
ATOM 764 N N . ALA A 1 95 ? 7.937 -4.845 1.338 1.00 96.12 95 ALA A N 1
ATOM 765 C CA . ALA A 1 95 ? 8.373 -5.824 0.343 1.00 96.12 95 ALA A CA 1
ATOM 766 C C . ALA A 1 95 ? 8.324 -5.258 -1.087 1.00 96.12 95 ALA A C 1
ATOM 768 O O . ALA A 1 95 ? 9.335 -5.257 -1.788 1.00 96.12 95 ALA A O 1
ATOM 769 N N . LEU A 1 96 ? 7.189 -4.674 -1.497 1.00 94.94 96 LEU A N 1
ATOM 770 C CA . LEU A 1 96 ? 7.041 -4.057 -2.823 1.00 94.94 96 LEU A CA 1
ATOM 771 C C . LEU A 1 96 ? 8.030 -2.907 -3.049 1.00 94.94 96 LEU A C 1
ATOM 773 O O . LEU A 1 96 ? 8.532 -2.719 -4.157 1.00 94.94 96 LEU A O 1
ATOM 777 N N . THR A 1 97 ? 8.310 -2.123 -2.007 1.00 95.12 97 THR A N 1
ATOM 778 C CA . THR A 1 97 ? 9.289 -1.033 -2.081 1.00 95.12 97 THR A CA 1
ATOM 779 C C . THR A 1 97 ? 10.698 -1.591 -2.262 1.00 95.12 97 THR A C 1
ATOM 781 O O . THR A 1 97 ? 11.418 -1.119 -3.139 1.00 95.12 97 THR A O 1
ATOM 784 N N . ALA A 1 98 ? 11.077 -2.620 -1.499 1.00 95.00 98 ALA A N 1
ATOM 785 C CA . ALA A 1 98 ? 12.380 -3.269 -1.62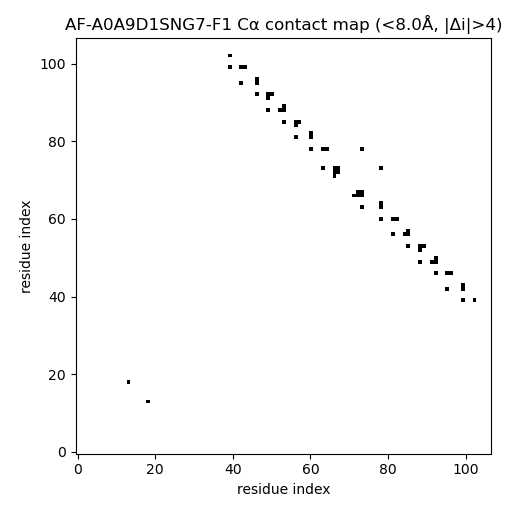0 1.00 95.00 98 ALA A CA 1
ATOM 786 C C . ALA A 1 98 ? 12.593 -3.877 -3.017 1.00 95.00 98 ALA A C 1
ATOM 788 O O . ALA A 1 98 ? 13.614 -3.606 -3.648 1.00 95.00 98 ALA A O 1
ATOM 789 N N . GLU A 1 99 ? 11.602 -4.602 -3.544 1.00 91.69 99 GLU A N 1
ATOM 790 C CA . GLU A 1 99 ? 11.657 -5.174 -4.895 1.00 91.69 99 GLU A CA 1
ATOM 791 C C . GLU A 1 99 ? 11.802 -4.103 -5.986 1.00 91.69 99 GLU A C 1
ATOM 793 O O . GLU A 1 99 ? 12.509 -4.296 -6.979 1.00 91.69 99 GLU A O 1
ATOM 798 N N . LEU A 1 100 ? 11.134 -2.956 -5.827 1.00 91.62 100 LEU A N 1
ATOM 799 C CA . LEU A 1 100 ? 11.247 -1.839 -6.764 1.00 91.62 100 LEU A CA 1
ATOM 800 C C . LEU A 1 100 ? 12.618 -1.157 -6.694 1.00 91.62 100 LEU A C 1
ATOM 802 O O . LEU A 1 100 ? 13.138 -0.757 -7.737 1.00 91.62 100 LEU A O 1
ATOM 806 N N . GLU A 1 101 ? 13.212 -1.027 -5.506 1.00 90.75 101 GLU A N 1
ATOM 807 C CA . GLU A 1 101 ? 14.576 -0.506 -5.351 1.00 90.75 101 GLU A CA 1
ATOM 808 C C . GLU A 1 101 ? 15.629 -1.466 -5.918 1.00 90.75 101 GLU A C 1
ATOM 810 O O . GLU A 1 101 ? 16.593 -1.021 -6.538 1.00 90.75 101 GLU A O 1
ATOM 815 N N . GLU A 1 102 ? 15.441 -2.777 -5.777 1.00 89.19 102 GLU A N 1
ATOM 816 C CA . GLU A 1 102 ? 16.299 -3.776 -6.424 1.00 89.19 102 GLU A CA 1
ATOM 817 C C . GLU A 1 102 ? 16.157 -3.740 -7.950 1.00 89.19 102 GLU A C 1
ATOM 819 O O . GLU A 1 102 ? 17.155 -3.720 -8.677 1.00 89.19 102 GLU A O 1
ATOM 824 N N . SER A 1 103 ? 14.922 -3.612 -8.442 1.00 83.38 103 SER A N 1
ATOM 825 C CA . SER A 1 103 ? 14.658 -3.477 -9.875 1.00 83.38 103 SER A CA 1
ATOM 826 C C . SER A 1 103 ? 15.388 -2.261 -10.453 1.00 83.38 103 SER A C 1
ATOM 828 O O . SER A 1 103 ? 16.018 -2.385 -11.494 1.00 83.38 103 SER A O 1
ATOM 830 N N . LYS A 1 104 ? 15.405 -1.113 -9.756 1.00 76.62 104 LYS A N 1
ATOM 831 C CA . LYS A 1 104 ? 16.146 0.094 -10.181 1.00 76.62 104 LYS A CA 1
ATOM 832 C C . LYS A 1 104 ? 17.659 -0.103 -10.304 1.00 76.62 104 LYS A C 1
ATOM 834 O O . LYS A 1 104 ? 18.268 0.627 -11.069 1.00 76.62 104 LYS A O 1
ATOM 839 N N . LYS A 1 105 ? 18.262 -1.032 -9.554 1.00 73.50 105 LYS A N 1
ATOM 840 C CA . LYS A 1 105 ? 19.705 -1.341 -9.642 1.00 73.50 105 LYS A CA 1
ATOM 841 C C . LYS A 1 105 ? 20.050 -2.237 -10.833 1.00 73.50 105 LYS A C 1
ATOM 843 O O . LYS A 1 105 ? 21.221 -2.375 -11.167 1.00 73.50 105 LYS A O 1
ATOM 848 N N . THR A 1 106 ? 19.041 -2.886 -11.412 1.00 62.78 106 THR A N 1
ATOM 849 C CA . THR A 1 106 ? 19.188 -3.856 -12.507 1.00 62.78 106 THR A CA 1
ATOM 850 C C . THR A 1 106 ? 19.028 -3.203 -13.891 1.00 62.78 106 THR A C 1
ATOM 852 O O . THR A 1 106 ? 19.370 -3.823 -14.898 1.00 62.78 106 THR A O 1
ATOM 855 N N . PHE A 1 107 ? 18.534 -1.959 -13.944 1.00 51.78 107 PHE A N 1
ATOM 856 C CA . PHE A 1 107 ? 18.504 -1.101 -15.137 1.00 51.78 107 PHE A CA 1
ATOM 857 C C . PHE A 1 107 ? 19.626 -0.065 -15.092 1.00 51.78 107 PHE A C 1
ATOM 859 O O . PHE A 1 107 ? 20.057 0.346 -16.192 1.00 51.78 107 PHE A O 1
#

Mean predicted aligned error: 10.67 Å

Sequence (107 aa):
MSNFDEFINKTKNMNFDDMISKTKNVAEELSRRGASALEVSKKRIELLDSKSKLSRLYEDFGHMLYDAKNGHEVSDVDINVKFEEITQQKSKIEALTAELEESKKTF

Foldseek 3Di:
DPPVVVVVVVVVPPPVVVVVVVVVVVVVVVVVVVVLVVVLVVLVVVLVVLVVVLVVLVVVLVVLVVCVVVVHDHDPVVNVVSVVVNVVSVVVNVVSVVVSVVSVVVD

Secondary structure (DSSP, 8-state):
--HHHHHHHHHHTS-HHHHHHHHHHHHHHHHHHHHHHHHHHHHHHHHHHHHHHHHHHHHHHHHHHHHHHTT----HHHHHHHHHHHHHHHHHHHHHHHHHHHHHHH-

pLDDT: mean 85.36, std 14.35, range [51.78, 98.56]

Solvent-accessible surface area (backbone atoms only — not comparable to full-atom values): 5928 Å² total; per-residue (Å²): 139,58,72,63,59,50,52,51,54,59,53,69,71,48,57,62,67,61,52,52,50,49,51,49,52,50,51,52,51,50,51,50,53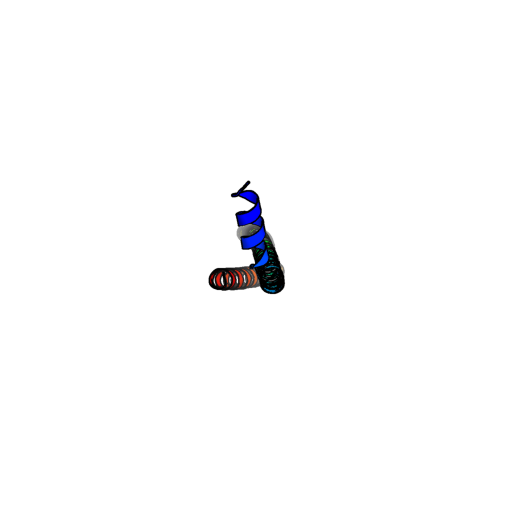,50,54,53,51,51,51,54,50,52,51,51,52,52,42,52,52,45,51,53,52,44,52,51,50,51,52,55,51,48,50,50,54,50,42,42,72,73,70,45,92,62,59,68,66,58,55,50,52,51,51,50,52,46,5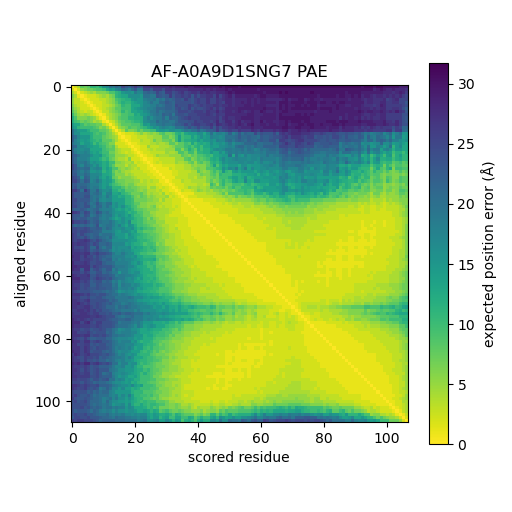1,53,44,51,53,50,46,51,51,51,49,51,55,52,56,52,52,62,74,75,110